Protein AF-A0A940SG60-F1 (afdb_monomer_lite)

Foldseek 3Di:
DVCVVVVHPPVCPVVVCCVVCVVVVVVVVVVCVVVVDDDDDDDDDPDDDDDDDDPPVRDD

Structure (mmCIF, N/CA/C/O backbone):
data_AF-A0A940SG60-F1
#
_entry.id   AF-A0A940SG60-F1
#
loop_
_atom_site.group_PDB
_atom_site.id
_atom_site.type_symbol
_atom_site.label_atom_id
_atom_site.label_alt_id
_atom_site.label_comp_id
_atom_site.label_asym_id
_atom_site.label_entity_id
_atom_site.label_seq_id
_atom_site.pdbx_PDB_ins_code
_atom_site.Cartn_x
_atom_site.Cartn_y
_atom_site.Cartn_z
_atom_site.occupancy
_atom_site.B_iso_or_equiv
_atom_site.auth_seq_id
_atom_site.auth_comp_id
_atom_site.auth_asym_id
_atom_site.auth_atom_id
_atom_site.pdbx_PDB_model_num
ATOM 1 N N . VAL A 1 1 ? -3.133 10.238 -23.584 1.00 78.00 1 VAL A N 1
ATOM 2 C CA . VAL A 1 1 ? -2.756 10.517 -24.990 1.00 78.00 1 VAL A CA 1
ATOM 3 C C . VAL A 1 1 ? -1.395 9.912 -25.332 1.00 78.00 1 VAL A C 1
ATOM 5 O O . VAL A 1 1 ? -1.367 9.050 -26.193 1.00 78.00 1 VAL A O 1
ATOM 8 N N . SER A 1 2 ? -0.308 10.219 -24.613 1.00 87.81 2 SER A N 1
ATOM 9 C CA . SER A 1 2 ? 1.048 9.735 -24.949 1.00 87.81 2 SER A CA 1
ATOM 10 C C . SER A 1 2 ? 1.195 8.205 -25.068 1.00 87.81 2 SER A C 1
ATOM 12 O O . SER A 1 2 ? 1.594 7.726 -26.119 1.00 87.81 2 SER A O 1
ATOM 14 N N . TYR A 1 3 ? 0.809 7.411 -24.057 1.00 91.25 3 TYR A N 1
ATOM 15 C CA . TYR A 1 3 ? 0.895 5.936 -24.142 1.00 91.25 3 TYR A CA 1
ATOM 16 C C . TYR A 1 3 ? -0.003 5.328 -25.228 1.00 91.25 3 TYR A C 1
ATOM 18 O O . TYR A 1 3 ? 0.375 4.355 -25.870 1.00 91.25 3 TYR A O 1
ATOM 26 N N . HIS A 1 4 ? -1.158 5.945 -25.482 1.00 89.75 4 HIS A N 1
ATOM 27 C CA . HIS A 1 4 ? -2.069 5.529 -26.546 1.00 89.75 4 HIS A CA 1
ATOM 28 C C . HIS A 1 4 ? -1.472 5.787 -27.939 1.00 89.75 4 HIS A C 1
ATOM 30 O O . HIS A 1 4 ? -1.542 4.921 -28.802 1.00 89.75 4 HIS A O 1
ATOM 36 N N . MET A 1 5 ? -0.810 6.934 -28.134 1.00 94.12 5 MET A N 1
ATOM 37 C CA . MET A 1 5 ? -0.082 7.242 -29.373 1.00 94.12 5 MET A CA 1
ATOM 38 C C . MET A 1 5 ? 1.123 6.318 -29.597 1.00 94.12 5 MET A C 1
ATOM 40 O O . MET A 1 5 ? 1.487 6.064 -30.737 1.00 94.12 5 MET A O 1
ATOM 44 N N . MET A 1 6 ? 1.716 5.787 -28.524 1.00 93.31 6 MET A N 1
ATOM 45 C CA . MET A 1 6 ? 2.796 4.793 -28.588 1.00 93.31 6 MET A CA 1
ATOM 46 C C . MET A 1 6 ? 2.290 3.358 -28.828 1.00 93.31 6 MET A C 1
ATOM 48 O O . MET A 1 6 ? 3.077 2.419 -28.764 1.00 93.31 6 MET A O 1
ATOM 52 N N . GLY A 1 7 ? 0.987 3.165 -29.072 1.00 94.19 7 GLY A N 1
ATOM 53 C CA . GLY A 1 7 ? 0.401 1.849 -29.343 1.00 94.19 7 GLY A CA 1
ATOM 54 C C . GLY A 1 7 ? 0.348 0.922 -28.126 1.00 94.19 7 GLY A C 1
ATOM 55 O O . GLY A 1 7 ? 0.122 -0.278 -28.273 1.00 94.19 7 GLY A O 1
ATOM 56 N N . VAL A 1 8 ? 0.550 1.452 -26.917 1.00 93.19 8 VAL A N 1
ATOM 57 C CA . VAL A 1 8 ? 0.483 0.658 -25.692 1.00 93.19 8 VAL A CA 1
ATOM 58 C C . VAL A 1 8 ? -0.985 0.322 -25.394 1.00 93.19 8 VAL A C 1
ATOM 60 O O . VAL A 1 8 ? -1.811 1.239 -25.327 1.00 93.19 8 VAL A O 1
ATOM 63 N N . PRO A 1 9 ? -1.334 -0.958 -25.155 1.00 95.00 9 PRO A N 1
ATOM 64 C CA . PRO A 1 9 ? -2.682 -1.333 -24.740 1.00 95.00 9 PRO A CA 1
ATOM 65 C C . PRO A 1 9 ? -3.086 -0.616 -23.446 1.00 95.00 9 PRO A C 1
ATOM 67 O O . PRO A 1 9 ? -2.299 -0.565 -22.502 1.00 95.00 9 PRO A O 1
ATOM 70 N N . THR A 1 10 ? -4.324 -0.123 -23.345 1.00 93.44 10 THR A N 1
ATOM 71 C CA . THR A 1 10 ? -4.809 0.597 -22.146 1.00 93.44 10 THR A CA 1
ATOM 72 C C . THR A 1 10 ? -4.654 -0.224 -20.861 1.00 93.44 10 THR A C 1
ATOM 74 O O . THR A 1 10 ? -4.335 0.325 -19.808 1.00 93.44 10 THR A O 1
ATOM 77 N N . ALA A 1 11 ? -4.787 -1.552 -20.952 1.00 95.25 11 ALA A N 1
ATOM 78 C CA . ALA A 1 11 ? -4.560 -2.469 -19.834 1.00 95.25 11 ALA A CA 1
ATOM 79 C C . ALA A 1 11 ? -3.127 -2.406 -19.259 1.00 95.25 11 ALA A C 1
ATOM 81 O O . ALA A 1 11 ? -2.914 -2.773 -18.109 1.00 95.25 11 ALA A O 1
ATOM 82 N N . MET A 1 12 ? -2.149 -1.921 -20.032 1.00 96.06 12 MET A N 1
ATOM 83 C CA . MET A 1 12 ? -0.739 -1.828 -19.635 1.00 96.06 12 MET A CA 1
ATOM 84 C C . MET A 1 12 ? -0.363 -0.481 -19.006 1.00 96.06 12 M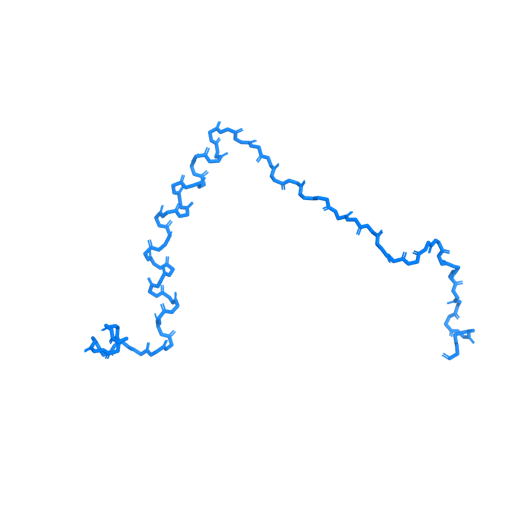ET A C 1
ATOM 86 O O . MET A 1 12 ? 0.776 -0.305 -18.572 1.00 96.06 12 MET A O 1
ATOM 90 N N . PHE A 1 13 ? -1.294 0.472 -18.897 1.00 94.44 13 PHE A N 1
ATOM 91 C CA . PHE A 1 13 ? -0.983 1.790 -18.333 1.00 94.44 13 PHE A CA 1
ATOM 92 C C . PHE A 1 13 ? -0.636 1.711 -16.840 1.00 94.44 13 PHE A C 1
ATOM 94 O O . PHE A 1 13 ? 0.310 2.364 -16.395 1.00 94.44 13 PHE A O 1
ATOM 101 N N . THR A 1 14 ? -1.354 0.891 -16.067 1.00 96.38 14 THR A N 1
ATOM 102 C CA . THR A 1 14 ? -1.074 0.700 -14.637 1.00 96.38 14 THR A CA 1
ATOM 103 C C . THR A 1 14 ? 0.234 -0.072 -14.394 1.00 96.38 14 THR A C 1
ATOM 105 O O . THR A 1 14 ? 1.031 0.413 -13.588 1.00 96.38 14 THR A O 1
ATOM 108 N N . PRO A 1 15 ? 0.566 -1.166 -15.117 1.00 97.06 15 PRO A N 1
ATOM 109 C CA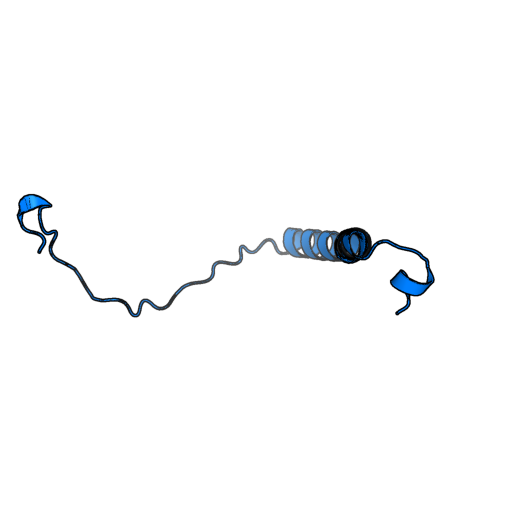 . PRO A 1 15 ? 1.897 -1.774 -15.052 1.00 97.06 15 PRO A CA 1
ATOM 110 C C . PRO A 1 15 ? 3.051 -0.821 -15.385 1.00 97.06 15 PRO A C 1
ATOM 112 O O . PRO A 1 15 ? 4.042 -0.791 -14.658 1.00 97.06 15 PRO A O 1
ATOM 115 N N . LEU A 1 16 ? 2.931 -0.002 -16.437 1.00 96.00 16 LEU A N 1
ATOM 116 C CA . LEU A 1 16 ? 3.984 0.954 -16.811 1.00 96.00 16 LEU A CA 1
ATOM 117 C C . LEU A 1 16 ? 4.247 1.989 -15.716 1.00 96.00 16 LEU A C 1
ATOM 119 O O . LEU A 1 16 ? 5.399 2.322 -15.431 1.00 96.00 16 LEU A O 1
ATOM 123 N N . PHE A 1 17 ? 3.183 2.465 -15.069 1.00 96.25 17 PHE A N 1
ATOM 124 C CA . PHE A 1 17 ? 3.310 3.342 -13.914 1.00 96.25 17 PHE A CA 1
ATOM 125 C C . PHE A 1 17 ? 4.091 2.667 -12.783 1.00 96.25 17 PHE A C 1
ATOM 127 O O . PHE A 1 17 ? 5.002 3.277 -12.226 1.00 96.25 17 PHE A O 1
ATOM 134 N N . VAL A 1 18 ? 3.767 1.410 -12.468 1.00 97.81 18 VAL A N 1
ATOM 135 C CA . VAL A 1 18 ? 4.441 0.643 -11.410 1.00 97.81 18 VAL A CA 1
ATOM 136 C C . VAL A 1 18 ? 5.929 0.470 -11.713 1.00 97.81 18 VAL A C 1
ATOM 138 O O . VAL A 1 18 ? 6.748 0.708 -10.824 1.00 97.81 18 VAL A O 1
ATOM 141 N N . ILE A 1 19 ? 6.296 0.143 -12.958 1.00 97.81 19 ILE A N 1
ATOM 142 C CA . ILE A 1 19 ? 7.701 -0.011 -13.377 1.00 97.81 19 ILE A CA 1
ATOM 143 C C . ILE A 1 19 ? 8.492 1.264 -13.070 1.00 97.81 19 ILE A C 1
ATOM 145 O O . ILE A 1 19 ? 9.530 1.209 -12.415 1.00 97.81 19 ILE A O 1
ATOM 149 N N . SER A 1 20 ? 7.974 2.424 -13.481 1.00 97.69 20 SER A N 1
ATOM 150 C CA . SER A 1 20 ? 8.625 3.706 -13.200 1.00 97.69 20 SER A CA 1
ATOM 151 C C . SER A 1 20 ? 8.614 4.051 -11.706 1.00 97.69 20 SER A C 1
ATOM 153 O O . SER A 1 20 ? 9.616 4.532 -11.183 1.00 97.69 20 SER A O 1
ATOM 155 N N . ARG A 1 21 ? 7.506 3.801 -10.996 1.00 98.06 21 ARG A N 1
ATOM 156 C CA . ARG A 1 21 ? 7.333 4.217 -9.595 1.00 98.06 21 ARG A CA 1
ATOM 157 C C . ARG A 1 21 ? 8.114 3.360 -8.598 1.00 98.06 21 ARG A C 1
ATOM 159 O O . ARG A 1 21 ? 8.413 3.837 -7.504 1.00 98.06 21 ARG A O 1
ATOM 166 N N . THR A 1 22 ? 8.490 2.143 -8.984 1.00 98.44 22 THR A N 1
ATOM 167 C CA . THR A 1 22 ? 9.260 1.218 -8.140 1.00 98.44 22 THR A CA 1
ATOM 168 C C . THR A 1 22 ? 10.562 1.840 -7.628 1.00 98.44 22 THR A C 1
ATOM 170 O O . THR A 1 22 ? 10.916 1.615 -6.473 1.00 98.44 22 THR A O 1
ATO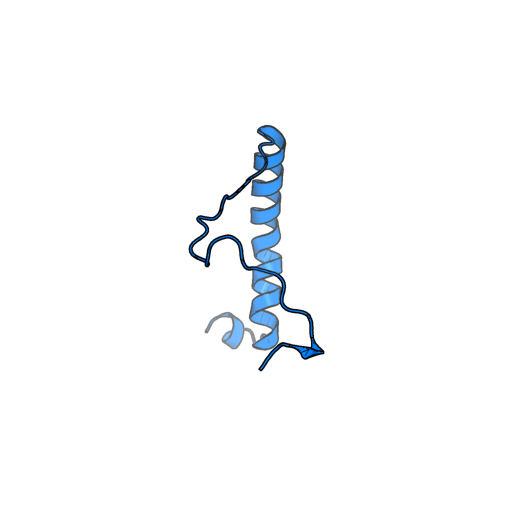M 173 N N . SER A 1 23 ? 11.240 2.683 -8.417 1.00 98.31 23 SER A N 1
ATOM 174 C CA . SER A 1 23 ? 12.457 3.379 -7.967 1.00 98.31 23 SER A CA 1
ATOM 175 C C . SER A 1 23 ? 12.190 4.348 -6.808 1.00 98.31 23 SER A C 1
ATOM 177 O O . SER A 1 23 ? 12.919 4.339 -5.820 1.00 98.31 23 SER A O 1
ATOM 179 N N . GLY A 1 24 ? 11.111 5.132 -6.884 1.00 98.31 24 GLY A N 1
ATOM 180 C CA . GLY A 1 24 ? 10.704 6.055 -5.821 1.00 98.31 24 GLY A CA 1
ATOM 181 C C . GLY A 1 24 ? 10.235 5.329 -4.560 1.00 98.31 24 GLY A C 1
ATOM 182 O O . GLY A 1 24 ? 10.582 5.725 -3.451 1.00 98.31 24 GLY A O 1
ATOM 183 N 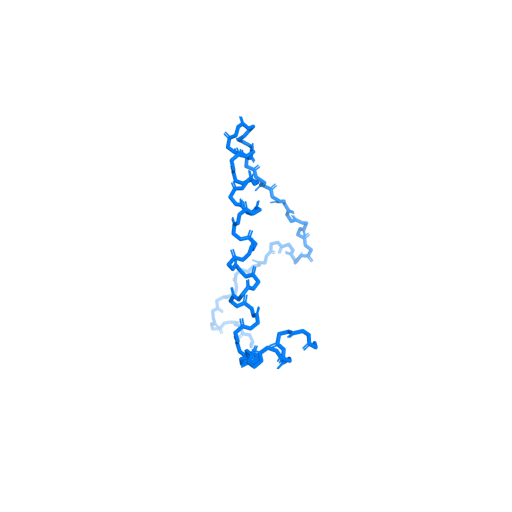N . TRP A 1 25 ? 9.502 4.221 -4.711 1.00 98.50 25 TRP A N 1
ATOM 184 C CA . TRP A 1 25 ? 9.145 3.375 -3.569 1.00 98.50 25 TRP A CA 1
ATOM 185 C C . TRP A 1 25 ? 10.380 2.780 -2.896 1.00 98.50 25 TRP A C 1
ATOM 187 O O . TRP A 1 25 ? 10.469 2.813 -1.673 1.00 98.50 25 TRP A O 1
ATOM 197 N N . ALA A 1 26 ? 11.349 2.285 -3.670 1.00 98.25 26 ALA A N 1
ATOM 198 C CA . ALA A 1 26 ? 12.598 1.765 -3.126 1.00 98.25 26 ALA A CA 1
ATOM 199 C C . ALA A 1 26 ? 13.384 2.846 -2.367 1.00 98.25 26 ALA A C 1
ATOM 201 O O . ALA A 1 26 ? 13.855 2.577 -1.264 1.00 98.25 26 ALA A O 1
ATOM 202 N N . ALA A 1 27 ? 13.465 4.067 -2.909 1.00 98.38 27 ALA A N 1
ATOM 203 C CA . ALA A 1 27 ? 14.106 5.197 -2.237 1.00 98.38 27 ALA A CA 1
ATOM 204 C C . ALA A 1 27 ? 13.457 5.488 -0.873 1.00 98.38 27 ALA A C 1
ATOM 206 O O . ALA A 1 27 ? 14.145 5.466 0.145 1.00 98.38 27 ALA A O 1
ATOM 207 N N . HIS A 1 28 ? 12.129 5.630 -0.824 1.00 97.50 28 HIS A N 1
ATOM 208 C CA . HIS A 1 28 ? 11.417 5.861 0.437 1.00 97.50 28 HIS A CA 1
ATOM 209 C C . HIS A 1 28 ? 11.512 4.685 1.416 1.00 97.50 28 HIS A C 1
ATOM 211 O O . HIS A 1 28 ? 11.550 4.891 2.626 1.00 97.50 28 HIS A O 1
ATOM 217 N N . ILE A 1 29 ? 11.577 3.443 0.926 1.00 96.81 29 ILE A N 1
ATOM 218 C CA . ILE A 1 29 ? 11.818 2.274 1.782 1.00 96.81 29 ILE A CA 1
ATOM 219 C C . ILE A 1 29 ? 13.208 2.353 2.420 1.00 96.81 29 ILE A C 1
ATOM 221 O O . ILE A 1 29 ? 13.348 2.023 3.595 1.00 96.81 29 ILE A O 1
ATOM 225 N N . ILE A 1 30 ? 14.232 2.762 1.667 1.00 97.69 30 ILE A N 1
ATOM 226 C CA . ILE A 1 30 ? 15.592 2.930 2.194 1.00 97.69 30 ILE A CA 1
ATOM 227 C C . ILE A 1 30 ? 15.616 4.049 3.237 1.00 97.69 30 ILE A C 1
ATOM 229 O O . ILE A 1 30 ? 16.091 3.813 4.345 1.00 97.69 30 ILE A O 1
ATOM 233 N N . GLU A 1 31 ? 15.050 5.217 2.925 1.00 97.19 31 GLU A N 1
ATOM 234 C CA . GLU A 1 31 ? 14.914 6.335 3.872 1.00 97.19 31 GLU A CA 1
ATOM 235 C C . GLU A 1 31 ? 14.221 5.886 5.160 1.00 97.19 31 GLU A C 1
ATOM 237 O O . GLU A 1 31 ? 14.728 6.108 6.260 1.00 97.19 31 GLU A O 1
ATOM 242 N N . GLN A 1 32 ? 13.110 5.158 5.029 1.00 96.50 32 GLN A N 1
ATOM 243 C CA . GLN A 1 32 ? 12.366 4.680 6.182 1.00 96.50 32 GLN A CA 1
ATOM 244 C C . GLN A 1 32 ? 13.122 3.617 6.980 1.00 96.50 32 GLN A C 1
ATOM 246 O O . GLN A 1 32 ? 12.907 3.502 8.178 1.00 96.50 32 GLN A O 1
ATOM 251 N N . ARG A 1 33 ? 14.023 2.840 6.370 1.00 95.62 33 ARG A N 1
ATOM 252 C CA . ARG A 1 33 ? 14.882 1.891 7.103 1.00 95.62 33 ARG A CA 1
ATOM 253 C C . ARG A 1 33 ? 16.003 2.579 7.884 1.00 95.62 33 ARG A C 1
ATOM 255 O O . ARG A 1 33 ? 16.514 1.963 8.814 1.00 95.62 33 ARG A O 1
ATOM 262 N N . ILE A 1 34 ? 16.381 3.808 7.525 1.00 97.31 34 ILE A N 1
ATOM 263 C CA . ILE A 1 34 ? 17.407 4.585 8.238 1.00 97.31 34 ILE A CA 1
ATOM 264 C C . ILE A 1 34 ? 16.854 5.130 9.567 1.00 97.31 34 ILE A C 1
ATOM 266 O O . ILE A 1 34 ? 17.521 4.988 10.587 1.00 97.31 34 ILE A O 1
ATOM 270 N N . ASP A 1 35 ? 15.639 5.697 9.574 1.00 92.94 35 ASP A N 1
ATOM 271 C CA . ASP A 1 35 ? 14.976 6.244 10.786 1.00 92.94 35 ASP A CA 1
ATOM 272 C C . ASP A 1 35 ? 14.014 5.236 11.469 1.00 92.94 35 ASP A C 1
ATOM 274 O O . ASP A 1 35 ? 13.613 5.381 12.620 1.00 92.94 35 ASP A O 1
ATOM 278 N N . ASN A 1 36 ? 13.659 4.168 10.751 1.00 88.62 36 ASN A N 1
ATOM 279 C CA . ASN A 1 36 ? 12.997 2.929 11.178 1.00 88.62 36 ASN A CA 1
ATOM 280 C C . ASN A 1 36 ? 11.872 3.054 12.218 1.00 88.62 36 ASN A C 1
ATOM 282 O O . ASN A 1 36 ? 11.811 2.302 13.197 1.00 88.62 36 ASN A O 1
ATOM 286 N N . LYS A 1 37 ? 10.922 3.959 11.973 1.00 92.75 37 LYS A N 1
ATOM 287 C CA . LYS A 1 37 ? 9.733 4.130 12.814 1.00 92.75 37 LYS A CA 1
ATOM 288 C C . LYS A 1 37 ? 8.493 3.513 12.175 1.00 92.75 37 LYS A C 1
ATOM 290 O O . LYS A 1 37 ? 8.063 3.920 11.099 1.00 92.75 37 LYS A O 1
ATOM 295 N N . ILE A 1 38 ? 7.854 2.564 12.862 1.00 93.62 38 ILE A N 1
ATOM 296 C CA . ILE A 1 38 ? 6.597 1.981 12.375 1.00 93.62 38 ILE A CA 1
ATOM 297 C C . ILE A 1 38 ? 5.468 3.022 12.372 1.00 93.62 38 ILE A C 1
ATOM 299 O O . ILE A 1 38 ? 5.241 3.729 13.357 1.00 93.62 38 ILE A O 1
ATOM 303 N N . ILE A 1 39 ? 4.726 3.084 11.267 1.00 94.00 39 ILE A N 1
ATOM 304 C CA . ILE A 1 39 ? 3.506 3.884 11.166 1.00 94.00 39 ILE A CA 1
ATOM 305 C C . ILE A 1 39 ? 2.385 3.098 11.851 1.00 94.00 39 ILE A C 1
ATOM 307 O O . ILE A 1 39 ? 1.988 2.035 11.376 1.00 94.00 39 ILE A O 1
ATOM 311 N N . ARG A 1 40 ? 1.885 3.609 12.980 1.00 96.06 40 ARG A N 1
ATOM 312 C CA . ARG A 1 40 ? 0.792 3.000 13.749 1.00 96.06 40 ARG A CA 1
ATOM 313 C C . ARG A 1 40 ? -0.403 3.959 13.800 1.00 96.06 40 ARG A C 1
ATOM 315 O O . ARG A 1 40 ? -0.461 4.785 14.709 1.00 96.06 40 ARG A O 1
ATOM 322 N N . PRO A 1 41 ? -1.323 3.896 12.825 1.00 96.50 41 PRO A N 1
ATOM 323 C CA . PRO A 1 41 ? -2.551 4.673 12.892 1.00 96.50 41 PRO A CA 1
ATOM 324 C C . PRO A 1 41 ? -3.463 4.128 14.000 1.00 96.50 41 PRO A C 1
ATOM 326 O O . PRO A 1 41 ? -3.494 2.923 14.253 1.00 96.50 41 PRO A O 1
ATOM 329 N N . SER A 1 42 ? -4.224 5.023 14.624 1.00 96.69 42 SER A N 1
ATOM 330 C CA . SER A 1 42 ? -5.323 4.688 15.533 1.00 96.69 42 SER A CA 1
ATOM 331 C C . SER A 1 42 ? -6.647 5.069 14.879 1.00 96.69 42 SER A C 1
ATOM 333 O O . SER A 1 42 ? -6.689 5.957 14.026 1.00 96.69 42 SER A O 1
ATOM 335 N N . ALA A 1 43 ? -7.726 4.412 15.286 1.00 96.50 43 ALA A N 1
ATOM 336 C CA . ALA A 1 43 ? -9.074 4.748 14.854 1.00 96.50 43 ALA A CA 1
ATOM 337 C C . ALA A 1 43 ? -9.882 5.283 16.037 1.00 96.50 43 ALA A C 1
ATOM 339 O O . ALA A 1 43 ? -9.744 4.796 17.159 1.00 96.50 43 ALA A O 1
ATOM 340 N N . ASN A 1 44 ? -10.747 6.257 15.764 1.00 96.88 44 ASN A N 1
ATOM 341 C CA . ASN A 1 44 ? -11.763 6.687 16.714 1.00 96.88 44 ASN A CA 1
ATOM 342 C C . ASN A 1 44 ? -12.973 5.772 16.546 1.00 96.88 44 ASN A C 1
ATOM 344 O O . ASN A 1 44 ? -13.583 5.744 15.477 1.00 96.88 44 ASN A O 1
ATOM 348 N N . TYR A 1 45 ? -13.294 5.008 17.584 1.00 95.88 45 TYR A N 1
ATOM 349 C CA . TYR A 1 45 ? -14.476 4.161 17.578 1.00 95.88 45 TYR A CA 1
ATOM 350 C C . TYR A 1 45 ? -15.737 5.019 17.737 1.00 95.88 45 TYR A C 1
ATOM 352 O O . TYR A 1 45 ? -15.842 5.804 18.675 1.00 95.88 45 TYR A O 1
ATOM 360 N N . THR A 1 46 ? -16.676 4.875 16.803 1.00 97.12 46 THR A N 1
ATOM 361 C CA . THR A 1 46 ? -17.985 5.555 16.802 1.00 97.12 46 THR A CA 1
ATOM 362 C C . THR A 1 46 ? -19.150 4.562 16.745 1.00 97.12 46 THR A C 1
ATOM 364 O O . THR A 1 46 ? -20.274 4.936 16.410 1.00 97.12 46 THR A O 1
ATOM 367 N N . GLY A 1 47 ? -18.873 3.282 17.009 1.00 95.69 47 GLY A N 1
ATOM 368 C CA . GLY A 1 47 ? -19.892 2.244 17.106 1.00 95.69 47 GLY A CA 1
ATOM 369 C C . GLY A 1 47 ? -20.580 2.235 18.477 1.00 95.69 47 GLY A C 1
ATOM 370 O O . GLY A 1 47 ? -20.236 3.036 19.344 1.00 95.69 47 GLY A O 1
ATOM 371 N N . PRO A 1 48 ? -21.558 1.338 18.676 1.00 95.00 48 PRO A N 1
ATOM 372 C CA . PRO A 1 48 ? -22.209 1.164 19.971 1.00 95.00 48 PRO A CA 1
ATOM 373 C C . PRO A 1 48 ? -21.221 0.649 21.027 1.00 95.00 48 PRO A C 1
ATOM 375 O O . PRO A 1 48 ? -20.266 -0.049 20.686 1.00 95.00 48 PRO A O 1
ATOM 378 N N . ASP A 1 49 ? -21.477 0.965 22.295 1.00 93.31 49 ASP A N 1
ATOM 379 C CA . ASP A 1 49 ? -20.757 0.389 23.438 1.00 93.31 49 ASP A CA 1
ATOM 380 C C . ASP A 1 49 ? -21.033 -1.125 23.574 1.00 93.31 49 ASP A C 1
ATOM 382 O O . ASP A 1 49 ? -21.538 -1.770 22.650 1.00 93.31 49 ASP A O 1
ATOM 386 N N . ASP A 1 50 ? -20.691 -1.708 24.724 1.00 94.19 50 ASP A N 1
ATOM 387 C CA . ASP A 1 50 ? -20.843 -3.134 25.005 1.00 94.19 50 ASP A CA 1
ATOM 388 C C . ASP A 1 50 ? -22.241 -3.655 24.636 1.00 94.19 50 ASP A C 1
ATOM 390 O O . ASP A 1 50 ? -23.261 -3.299 25.228 1.00 94.19 50 ASP A O 1
ATOM 394 N N . LEU A 1 51 ? -22.272 -4.536 23.637 1.00 94.12 51 LEU A N 1
ATOM 395 C CA . LE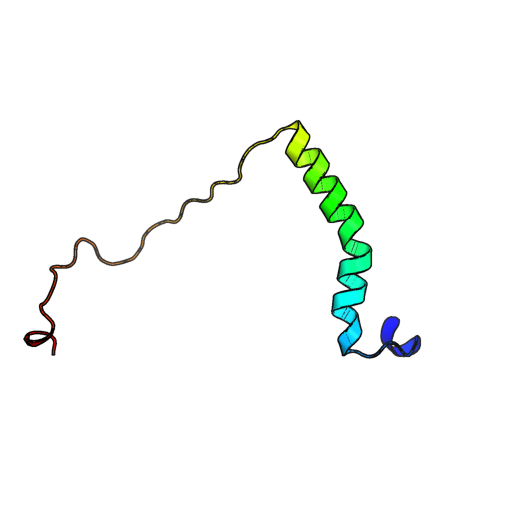U A 1 51 ? -23.478 -5.232 23.219 1.00 94.12 51 LEU A CA 1
ATOM 396 C C . LEU A 1 51 ? -23.584 -6.555 23.969 1.00 94.12 51 LEU A C 1
ATOM 398 O O . LEU A 1 51 ? -22.657 -7.369 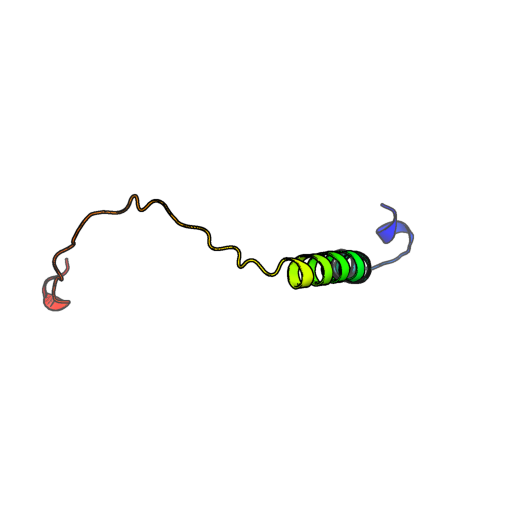23.961 1.00 94.12 51 LEU A O 1
ATOM 402 N N . GLU A 1 52 ? -24.751 -6.811 24.555 1.00 94.31 52 GLU A N 1
ATOM 403 C CA . GLU A 1 52 ? -25.042 -8.128 25.104 1.00 94.31 52 GLU A CA 1
ATOM 404 C C . GLU A 1 52 ? -25.093 -9.174 23.987 1.00 94.31 52 GLU A C 1
ATOM 406 O O . GLU A 1 52 ? -25.736 -9.005 22.945 1.00 94.31 52 GLU A O 1
ATOM 411 N N . PHE A 1 53 ? -24.422 -10.302 24.213 1.00 95.12 53 PHE A N 1
ATOM 412 C CA . PHE A 1 53 ? -24.479 -11.413 23.279 1.00 95.12 53 PHE A CA 1
ATOM 413 C C . PHE A 1 53 ? -25.874 -12.049 23.286 1.00 95.12 53 PHE A C 1
ATOM 415 O O . PHE A 1 53 ? -26.298 -12.650 24.273 1.00 95.12 53 PHE A O 1
ATOM 422 N N . VAL A 1 54 ? -26.559 -12.004 22.142 1.00 95.31 54 VAL A N 1
ATOM 423 C CA . VAL A 1 54 ? -27.847 -12.681 21.955 1.00 95.31 54 VAL A CA 1
ATOM 424 C C . VAL A 1 54 ? -27.617 -14.068 21.332 1.00 95.31 54 VAL A C 1
ATOM 426 O O . VAL A 1 54 ? -27.080 -14.152 20.216 1.00 95.31 54 VAL A O 1
ATOM 429 N N . PRO A 1 55 ? -28.016 -15.178 21.992 1.00 96.19 55 PRO A N 1
ATOM 430 C CA . PRO A 1 55 ? -27.969 -16.517 21.403 1.00 96.19 55 PRO A CA 1
ATOM 431 C C . PRO A 1 55 ? -28.765 -16.587 20.102 1.00 96.19 55 PRO A C 1
ATOM 433 O O . PRO A 1 55 ? -29.819 -15.969 20.000 1.00 96.19 55 PRO A O 1
ATOM 436 N N . LEU A 1 56 ? -28.297 -17.373 19.128 1.00 95.00 56 LEU A N 1
ATOM 437 C CA . LEU A 1 56 ? -28.880 -17.420 17.779 1.00 95.00 56 LEU A CA 1
ATOM 438 C C . LEU A 1 56 ? -30.401 -17.644 17.781 1.00 95.00 56 LEU A C 1
ATOM 440 O O . LEU A 1 56 ? -31.113 -16.928 17.094 1.00 95.00 56 LEU A O 1
ATOM 444 N N . ALA A 1 57 ? -30.894 -18.567 18.609 1.00 96.00 57 ALA A N 1
ATOM 445 C CA . ALA A 1 57 ? -32.322 -18.876 18.731 1.00 96.00 57 ALA A CA 1
ATOM 446 C C . ALA A 1 57 ? -33.186 -17.727 19.297 1.00 96.00 57 ALA A C 1
ATOM 448 O O . ALA A 1 57 ? -34.408 -17.823 19.273 1.00 96.00 57 ALA A O 1
ATOM 449 N N . LYS A 1 58 ? -32.567 -16.674 19.849 1.00 91.69 58 LYS A N 1
ATOM 450 C CA . LYS A 1 58 ? -33.225 -15.495 20.437 1.00 91.69 58 LYS A CA 1
ATOM 451 C C . LYS A 1 58 ? -33.018 -14.219 19.612 1.00 91.69 58 LYS A C 1
ATOM 453 O O . LYS A 1 58 ? -33.415 -13.145 20.054 1.00 91.69 58 LYS A O 1
ATOM 458 N N . ARG A 1 59 ? -32.358 -14.314 18.456 1.00 93.38 59 ARG A N 1
ATOM 459 C CA . ARG A 1 59 ? -32.247 -13.202 17.504 1.00 93.38 59 ARG A CA 1
ATOM 460 C C . ARG A 1 59 ? -33.551 -13.151 16.700 1.00 93.38 59 ARG A C 1
ATOM 462 O O . ARG A 1 59 ? -34.063 -14.212 16.351 1.00 93.38 59 ARG A O 1
ATOM 469 N N . ALA A 1 60 ? -34.093 -11.950 16.492 1.00 80.12 60 ALA A N 1
ATOM 470 C CA . ALA A 1 60 ? -35.277 -11.730 15.656 1.00 80.12 60 ALA A CA 1
ATOM 471 C C . ALA A 1 60 ? -34.968 -11.961 14.171 1.00 80.12 60 ALA A C 1
ATOM 473 O O . ALA A 1 60 ? -33.804 -11.709 13.774 1.00 80.12 60 ALA A O 1
#

Secondary structure (DSSP, 8-state):
-HHHHTT--GGGHHHHHHHHHHHHHHHHHHHHHHH-----------S-S-PPPPPGGG--

pLDDT: mean 94.81, std 3.75, range [78.0, 98.5]

Radius of gyration: 24.03 Å; chains: 1; bounding box: 53×29×54 Å

Sequence (60 aa):
VSYHMMGVPTAMFTPLFVISRTSGWAAHIIEQRIDNKIIRPSANYTGPDDLEFVPLAKRA